Protein AF-A0A0C5XH93-F1 (afdb_monomer_lite)

pLDDT: mean 80.21, std 20.33, range [37.0, 98.12]

Secondary structure (DSSP, 8-state):
-------PPPGGG--EEEPPS-TT--SSS---TTHHHHHHHHH--SHHHHHHHHHHHHTEEEEEEE-SSS-EEEEEETTT--EEEEESS-TTS-EEEESSHHHHHHHHTTSSPPPHHHHHHSPPPPP-----PPP-

Organism: Nocardioides simplex (NCBI:txid2045)

Sequence (136 aa):
MDRSTSPAGDPEDADAWFVSDDATSSGSDGFAPDEFERISLEAAVGPEQEAAVREFWRGHRVVVMSVRGEYAYLAVREDDGAVVHGAEPEFEETTVVAGSLAGLRAQVAGEMPLHPLVARTIPQCPARTSSTPPSS

Foldseek 3Di:
DDDDDDDPDDPVPDQKDFADPPPVCPPDPHDDQCPVLVLQCVVADDDVSNVVSVVLVVQWTWGMWGPQPWTKTWTQGNVQQFIWIATPDDRSPIDGQGSHPVRQVCCLVVVDPHRVRNVSRDDDDPDPPPPPDDDD

Radius of gyration: 18.61 Å; chains: 1; bounding box: 66×26×52 Å

Structure (mmCIF, N/CA/C/O backbone):
data_AF-A0A0C5XH93-F1
#
_entry.id   AF-A0A0C5XH93-F1
#
loop_
_atom_site.group_PDB
_atom_site.id
_atom_site.type_symbol
_atom_site.label_atom_id
_atom_site.label_alt_id
_atom_site.label_comp_id
_atom_site.label_asym_id
_atom_site.label_entity_id
_atom_site.label_seq_id
_atom_site.pdbx_PDB_ins_code
_atom_site.Cartn_x
_atom_site.Cartn_y
_atom_site.Cartn_z
_atom_site.occupancy
_atom_site.B_iso_or_equiv
_atom_site.auth_seq_id
_atom_site.auth_comp_id
_atom_site.auth_asym_id
_atom_site.auth_atom_id
_atom_site.pdbx_PDB_model_num
ATOM 1 N N . MET A 1 1 ? 50.974 -0.261 -6.730 1.00 40.34 1 MET A N 1
ATOM 2 C CA . MET A 1 1 ? 50.175 0.943 -6.434 1.00 40.34 1 MET A CA 1
ATOM 3 C C . MET A 1 1 ? 48.716 0.544 -6.406 1.00 40.34 1 MET A C 1
ATOM 5 O O . MET A 1 1 ? 48.326 -0.333 -7.164 1.00 40.34 1 MET A O 1
ATOM 9 N N . ASP A 1 2 ? 48.020 1.102 -5.428 1.00 37.00 2 ASP A N 1
ATOM 10 C CA . ASP A 1 2 ? 46.814 0.611 -4.768 1.00 37.00 2 ASP A CA 1
ATOM 11 C C . ASP A 1 2 ? 45.535 0.663 -5.624 1.00 37.00 2 ASP A C 1
ATOM 13 O O . ASP A 1 2 ? 45.454 1.418 -6.594 1.00 37.00 2 ASP A O 1
ATOM 17 N N . ARG A 1 3 ? 44.572 -0.207 -5.293 1.00 44.84 3 ARG A N 1
ATOM 18 C CA . ARG A 1 3 ? 43.327 -0.439 -6.040 1.00 44.84 3 ARG A CA 1
ATOM 19 C C . ARG A 1 3 ? 42.329 0.715 -5.890 1.00 44.84 3 ARG A C 1
ATOM 21 O O . ARG A 1 3 ? 42.226 1.347 -4.851 1.00 44.84 3 ARG A O 1
ATOM 28 N N . SER A 1 4 ? 41.541 0.882 -6.951 1.00 55.16 4 SER A N 1
ATOM 29 C CA . SER A 1 4 ? 40.252 1.571 -7.034 1.00 55.16 4 SER A CA 1
ATOM 30 C C . SER A 1 4 ? 39.425 1.578 -5.749 1.00 55.16 4 SER A C 1
ATOM 32 O O . SER A 1 4 ? 39.251 0.531 -5.133 1.00 55.16 4 SER A O 1
ATOM 34 N N . THR A 1 5 ? 38.755 2.698 -5.482 1.00 41.28 5 THR A N 1
ATOM 35 C CA . THR A 1 5 ? 37.328 2.741 -5.115 1.00 41.28 5 THR A CA 1
ATOM 36 C C . THR A 1 5 ? 36.821 4.150 -5.425 1.00 41.28 5 THR A C 1
ATOM 38 O O . THR A 1 5 ? 37.195 5.115 -4.769 1.00 41.28 5 THR A O 1
ATOM 41 N N . SER A 1 6 ? 36.023 4.280 -6.487 1.00 40.62 6 SER A N 1
ATOM 42 C CA . SER A 1 6 ? 35.117 5.422 -6.639 1.00 40.62 6 SER A CA 1
ATOM 43 C C . SER A 1 6 ? 33.985 5.254 -5.621 1.00 40.62 6 SER A C 1
ATOM 45 O O . SER A 1 6 ? 33.552 4.114 -5.434 1.00 40.62 6 SER A O 1
ATOM 47 N N . PRO A 1 7 ? 33.501 6.327 -4.974 1.00 40.94 7 PRO A N 1
ATOM 48 C CA . PRO A 1 7 ? 32.395 6.214 -4.034 1.00 40.94 7 PRO A CA 1
ATOM 49 C C . PRO A 1 7 ? 31.137 5.782 -4.797 1.00 40.94 7 PRO A C 1
ATOM 51 O O . PRO A 1 7 ? 30.622 6.514 -5.642 1.00 40.94 7 PRO A O 1
ATOM 54 N N . ALA A 1 8 ? 30.680 4.555 -4.546 1.00 46.28 8 ALA A N 1
ATOM 55 C CA . ALA A 1 8 ? 29.268 4.236 -4.681 1.00 46.28 8 ALA A CA 1
ATOM 56 C C . ALA A 1 8 ? 28.573 4.961 -3.521 1.00 46.28 8 ALA A C 1
ATOM 58 O O . ALA A 1 8 ? 29.079 4.882 -2.405 1.00 46.28 8 ALA A O 1
ATOM 59 N N . GLY A 1 9 ? 27.521 5.727 -3.819 1.00 41.97 9 GLY A N 1
ATOM 60 C CA . GLY A 1 9 ? 26.867 6.637 -2.875 1.00 41.97 9 GLY A CA 1
ATOM 61 C C . GLY A 1 9 ? 26.575 6.014 -1.512 1.00 41.97 9 GLY A C 1
ATOM 62 O O . GLY A 1 9 ? 26.309 4.814 -1.407 1.00 41.97 9 GLY A O 1
ATOM 63 N N . ASP A 1 10 ? 26.670 6.853 -0.486 1.00 45.03 10 ASP A N 1
ATOM 64 C CA . ASP A 1 10 ? 26.417 6.507 0.903 1.00 45.03 10 ASP A CA 1
ATOM 65 C C . ASP A 1 10 ? 24.993 5.931 1.078 1.00 45.03 10 ASP A C 1
ATOM 67 O O . ASP A 1 10 ? 24.043 6.439 0.480 1.00 45.03 10 ASP A O 1
ATOM 71 N N . PRO A 1 11 ? 24.810 4.871 1.889 1.00 51.94 11 PRO A N 1
ATOM 72 C CA . PRO A 1 11 ? 23.500 4.260 2.139 1.00 51.94 11 PRO A CA 1
ATOM 73 C C . PRO A 1 11 ? 22.522 5.184 2.888 1.00 51.94 11 PRO A C 1
ATOM 75 O O . PRO A 1 11 ? 21.346 4.853 2.994 1.00 51.94 11 PRO A O 1
ATOM 78 N N . GLU A 1 12 ? 22.991 6.333 3.383 1.00 49.94 12 GLU A N 1
ATOM 79 C CA . GLU A 1 12 ? 22.196 7.316 4.131 1.00 49.94 12 GLU A CA 1
ATOM 80 C C . GLU A 1 12 ? 21.234 8.137 3.242 1.00 49.94 12 GLU A C 1
ATOM 82 O O . GLU A 1 12 ? 20.377 8.838 3.767 1.00 49.94 12 GLU A O 1
ATOM 87 N N . ASP A 1 13 ? 21.336 8.026 1.910 1.00 56.06 13 ASP A N 1
ATOM 88 C CA . ASP A 1 13 ? 20.482 8.716 0.920 1.00 56.06 13 ASP A CA 1
ATOM 89 C C . ASP A 1 13 ? 19.372 7.796 0.349 1.00 56.06 13 ASP A C 1
ATOM 91 O O . ASP A 1 13 ? 18.828 8.026 -0.733 1.00 56.06 13 ASP A O 1
ATOM 95 N N . ALA A 1 14 ? 19.062 6.682 1.022 1.00 63.28 14 ALA A N 1
ATOM 96 C CA . ALA A 1 14 ? 17.968 5.808 0.610 1.00 63.28 14 ALA A CA 1
ATOM 97 C C . ALA A 1 14 ? 16.609 6.433 0.973 1.00 63.28 14 ALA A C 1
ATOM 99 O O . ALA A 1 14 ? 16.360 6.731 2.131 1.00 63.28 14 ALA A O 1
ATOM 100 N N . ASP A 1 15 ? 15.702 6.572 -0.001 1.00 80.81 15 ASP A N 1
ATOM 101 C CA . ASP A 1 15 ? 14.315 7.026 0.230 1.00 80.81 15 ASP A CA 1
ATOM 102 C C . ASP A 1 15 ? 13.284 5.881 0.174 1.00 80.81 15 ASP A C 1
ATOM 104 O O . ASP A 1 15 ? 12.071 6.116 0.107 1.00 80.81 15 ASP A O 1
ATOM 108 N N . ALA A 1 16 ? 13.736 4.626 0.100 1.00 81.69 16 ALA A N 1
ATOM 109 C CA . ALA A 1 16 ? 12.857 3.463 0.134 1.00 81.69 16 ALA A CA 1
ATOM 110 C C . ALA A 1 16 ? 13.555 2.218 0.686 1.00 81.69 16 ALA A C 1
ATOM 112 O O . ALA A 1 16 ? 14.716 1.950 0.370 1.00 81.69 16 ALA A O 1
ATOM 113 N N . TRP A 1 17 ? 12.798 1.408 1.424 1.00 82.81 17 TRP A N 1
ATOM 114 C CA . TRP A 1 17 ? 13.284 0.220 2.121 1.00 82.81 17 TRP A CA 1
ATOM 115 C C . TRP A 1 17 ? 12.348 -0.967 1.903 1.00 82.81 17 TRP A C 1
ATOM 117 O O . TRP A 1 17 ? 11.125 -0.819 1.867 1.00 82.81 17 TRP A O 1
ATOM 127 N N . PHE A 1 18 ? 12.926 -2.163 1.785 1.00 82.06 18 PHE A N 1
ATOM 128 C CA . PHE A 1 18 ? 12.165 -3.407 1.880 1.00 82.06 18 PHE A CA 1
ATOM 129 C C . PHE A 1 18 ? 11.899 -3.722 3.350 1.00 82.06 18 PHE A C 1
ATOM 131 O O . PHE A 1 18 ? 12.827 -3.744 4.158 1.00 82.06 18 PHE A O 1
ATOM 138 N N . VAL A 1 19 ? 10.641 -3.997 3.682 1.00 77.94 19 VAL A N 1
ATOM 139 C CA . VAL A 1 19 ? 10.235 -4.343 5.047 1.00 77.94 19 VAL A CA 1
ATOM 140 C C . VAL A 1 19 ? 10.382 -5.852 5.228 1.00 77.94 19 VAL A C 1
ATOM 142 O O . VAL A 1 19 ? 9.841 -6.638 4.449 1.00 77.94 19 VAL A O 1
ATOM 145 N N . SER A 1 20 ? 11.155 -6.259 6.235 1.00 65.69 20 SER A N 1
ATOM 146 C CA . SER A 1 20 ? 11.285 -7.664 6.632 1.00 65.69 20 SER A CA 1
ATOM 147 C C . SER A 1 20 ? 10.328 -7.970 7.782 1.00 65.69 20 SER A C 1
ATOM 149 O O . SER A 1 20 ? 10.180 -7.163 8.690 1.00 65.69 20 SER A O 1
ATOM 151 N N . ASP A 1 21 ? 9.731 -9.164 7.770 1.00 61.72 21 ASP A N 1
ATOM 152 C CA . ASP A 1 21 ? 8.849 -9.676 8.840 1.00 61.72 21 ASP A CA 1
ATOM 153 C C . ASP A 1 21 ? 9.608 -9.954 10.156 1.00 61.72 21 ASP A C 1
ATOM 155 O O . ASP A 1 21 ? 9.028 -10.235 11.202 1.00 61.72 21 ASP A O 1
ATOM 159 N N . ASP A 1 22 ? 10.940 -9.881 10.110 1.00 55.22 22 ASP A N 1
ATOM 160 C CA . ASP A 1 22 ? 11.802 -10.156 11.244 1.00 55.22 22 ASP A CA 1
ATOM 161 C C . ASP A 1 22 ? 11.755 -9.006 12.263 1.00 55.22 22 ASP A C 1
ATOM 163 O O . ASP A 1 22 ? 12.530 -8.049 12.227 1.00 55.22 22 ASP A O 1
ATOM 167 N N . ALA A 1 23 ? 10.845 -9.141 13.227 1.00 47.31 23 ALA A N 1
ATOM 168 C CA . ALA A 1 23 ? 10.736 -8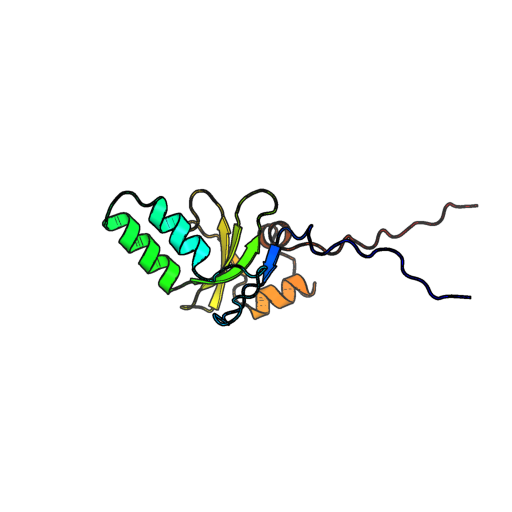.269 14.392 1.00 47.31 23 ALA A CA 1
ATOM 169 C C . ALA A 1 23 ? 11.989 -8.281 15.305 1.00 47.31 23 ALA A C 1
ATOM 171 O O . ALA A 1 23 ? 11.981 -7.628 16.349 1.00 47.31 23 ALA A O 1
ATOM 172 N N . THR A 1 24 ? 13.058 -9.026 14.968 1.00 43.03 24 THR A N 1
ATOM 173 C CA . THR A 1 24 ? 14.309 -9.075 15.753 1.00 43.03 24 THR A CA 1
ATOM 174 C C . THR A 1 24 ? 15.370 -8.086 15.272 1.00 43.03 24 THR A C 1
ATOM 176 O O . THR A 1 24 ? 16.391 -7.901 15.942 1.00 43.03 24 THR A O 1
ATOM 179 N N . SER A 1 25 ? 15.102 -7.360 14.184 1.00 42.59 25 SER A N 1
ATOM 180 C CA . SER A 1 25 ? 15.895 -6.208 13.763 1.00 42.59 25 SER A CA 1
ATOM 181 C C . SER A 1 25 ? 15.648 -4.989 14.670 1.00 42.59 25 SER A C 1
ATOM 183 O O . SER A 1 25 ? 15.129 -3.961 14.248 1.00 42.59 25 SER A O 1
ATOM 185 N N . SER A 1 26 ? 16.126 -5.047 15.915 1.00 38.91 26 SER A N 1
ATOM 186 C CA . SER A 1 26 ? 16.365 -3.853 16.751 1.00 38.91 26 SER A CA 1
ATOM 187 C C . SER A 1 26 ? 17.609 -3.062 16.298 1.00 38.91 26 SER A C 1
ATOM 189 O O . SER A 1 26 ? 18.219 -2.336 17.085 1.00 38.91 26 SER A O 1
ATOM 191 N N . GLY A 1 27 ? 18.041 -3.232 15.047 1.00 40.88 27 GLY A N 1
ATOM 192 C CA . GLY A 1 27 ? 19.226 -2.605 14.476 1.00 40.88 27 GLY A CA 1
ATOM 193 C C . GLY A 1 27 ? 18.861 -1.395 13.630 1.00 40.88 27 GLY A C 1
ATOM 194 O O . GLY A 1 27 ? 18.805 -1.532 12.423 1.00 40.88 27 GLY A O 1
ATOM 195 N N . SER A 1 28 ? 18.614 -0.257 14.284 1.00 45.72 28 SER A N 1
ATOM 196 C CA . SER A 1 28 ? 18.723 1.156 13.848 1.00 45.72 28 SER A CA 1
ATOM 197 C C . SER A 1 28 ? 18.303 1.638 12.435 1.00 45.72 28 SER A C 1
ATOM 199 O O . 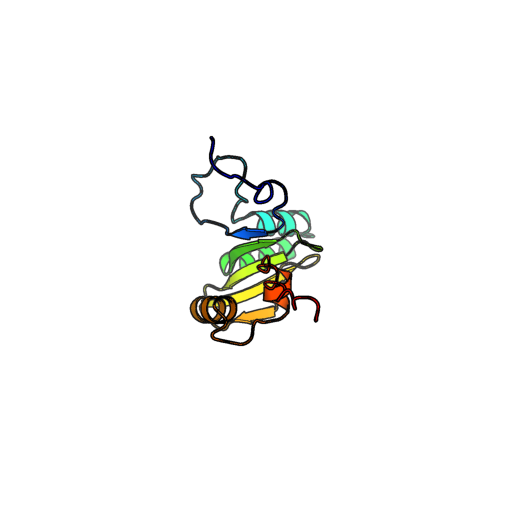SER A 1 28 ? 18.366 2.845 12.232 1.00 45.72 28 SER A O 1
ATOM 201 N N . ASP A 1 29 ? 17.891 0.796 11.485 1.00 52.81 29 ASP A N 1
ATOM 202 C CA . ASP A 1 29 ? 17.756 1.176 10.062 1.00 52.81 29 ASP A CA 1
ATOM 203 C C . ASP A 1 29 ? 16.614 0.442 9.316 1.00 52.81 29 ASP A C 1
ATOM 205 O O . ASP A 1 29 ? 16.501 0.501 8.095 1.00 52.81 29 ASP A O 1
ATOM 209 N N . GLY A 1 30 ? 15.754 -0.291 10.037 1.00 56.25 30 GLY A N 1
ATOM 210 C CA . GLY A 1 30 ? 14.612 -1.018 9.468 1.00 56.25 30 GLY A CA 1
ATOM 211 C C . GLY A 1 30 ? 13.288 -0.536 10.052 1.00 56.25 30 GLY A C 1
ATOM 212 O O . GLY A 1 30 ? 13.123 -0.518 11.270 1.00 56.25 30 GLY A O 1
ATOM 213 N N . PHE A 1 31 ? 12.344 -0.149 9.193 1.00 65.56 31 PHE A N 1
ATOM 214 C CA . PHE A 1 31 ? 11.010 0.282 9.616 1.00 65.56 31 PHE A CA 1
ATOM 215 C C . PHE A 1 31 ? 10.179 -0.883 10.153 1.00 65.56 31 PHE A C 1
ATOM 217 O O . PHE A 1 31 ? 10.231 -1.996 9.622 1.00 65.56 31 PHE A O 1
ATOM 224 N N . ALA A 1 32 ? 9.397 -0.608 11.200 1.00 77.56 32 ALA A N 1
ATOM 225 C CA . ALA A 1 32 ? 8.483 -1.583 11.776 1.00 77.56 32 ALA A CA 1
ATOM 226 C C . ALA A 1 32 ? 7.348 -1.906 10.784 1.00 77.56 32 ALA A C 1
ATOM 228 O O . ALA A 1 32 ? 6.836 -0.994 10.129 1.00 77.56 32 ALA A O 1
ATOM 229 N N . PRO A 1 33 ? 6.915 -3.175 10.682 1.00 74.12 33 PRO A N 1
ATOM 230 C CA . PRO A 1 33 ? 5.857 -3.572 9.751 1.00 74.12 33 PRO A CA 1
ATOM 231 C C . PRO A 1 33 ? 4.500 -2.913 10.051 1.00 74.12 33 PRO A C 1
ATOM 233 O O . PRO A 1 33 ? 3.683 -2.776 9.145 1.00 74.12 33 PRO A O 1
ATOM 236 N N . ASP A 1 34 ? 4.281 -2.474 11.293 1.00 86.62 34 ASP A N 1
ATOM 237 C CA . ASP A 1 34 ? 3.073 -1.794 11.778 1.00 86.62 34 ASP A CA 1
ATOM 238 C C . ASP A 1 34 ? 3.147 -0.252 11.736 1.00 86.62 34 ASP A C 1
ATOM 240 O O . ASP A 1 34 ? 2.243 0.412 12.239 1.00 86.62 34 ASP A O 1
ATOM 244 N N . GLU A 1 35 ? 4.19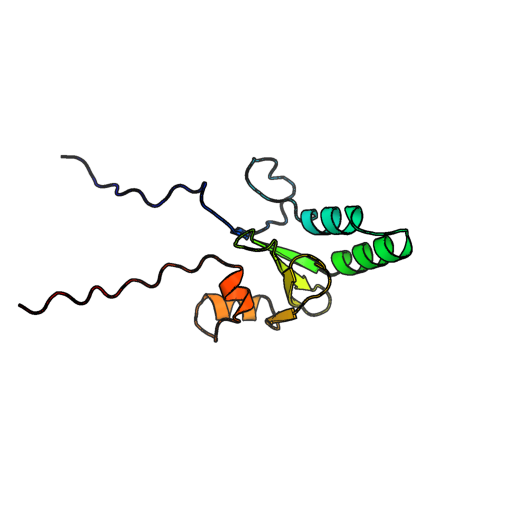7 0.352 11.159 1.00 89.50 35 GLU A N 1
ATOM 245 C CA . GLU A 1 35 ? 4.370 1.819 11.170 1.00 89.50 35 GLU A CA 1
ATOM 246 C C . GLU A 1 35 ? 3.166 2.560 10.570 1.00 89.50 35 GLU A C 1
ATOM 248 O O . GLU A 1 35 ? 2.615 3.458 11.201 1.00 89.50 35 GLU A O 1
ATOM 253 N N . PHE A 1 36 ? 2.708 2.151 9.385 1.00 91.56 36 PHE A N 1
ATOM 254 C CA . PHE A 1 36 ? 1.562 2.788 8.733 1.00 91.56 36 PHE A CA 1
ATOM 255 C C . PHE A 1 36 ? 0.257 2.585 9.501 1.00 91.56 36 PHE A C 1
ATOM 257 O O . PHE A 1 36 ? -0.530 3.520 9.604 1.00 91.56 36 PHE A O 1
ATOM 264 N N . GLU A 1 37 ? 0.053 1.408 10.100 1.00 94.12 37 GLU A N 1
ATOM 265 C CA . GLU A 1 37 ? -1.105 1.167 10.966 1.00 94.12 37 GLU A CA 1
ATOM 266 C C . GLU A 1 37 ? -1.093 2.126 12.162 1.00 94.12 37 GLU A C 1
ATOM 268 O O . GLU A 1 37 ? -2.120 2.725 12.483 1.00 94.12 37 GLU A O 1
ATOM 273 N N . ARG A 1 38 ? 0.068 2.332 12.798 1.00 92.94 38 ARG A N 1
ATOM 274 C CA . ARG A 1 38 ? 0.202 3.282 13.911 1.00 92.94 38 ARG A CA 1
ATOM 275 C C . ARG A 1 38 ? -0.103 4.717 13.493 1.00 92.94 38 ARG A C 1
ATOM 277 O O . ARG A 1 38 ? -0.822 5.397 14.223 1.00 92.94 38 ARG A O 1
ATOM 284 N N . ILE A 1 39 ? 0.403 5.159 12.341 1.00 93.38 39 ILE A N 1
ATOM 285 C CA . ILE A 1 39 ? 0.133 6.508 11.821 1.00 93.38 39 ILE A CA 1
ATOM 286 C C . ILE A 1 39 ? -1.368 6.673 11.532 1.00 93.38 39 ILE A C 1
ATOM 288 O O . ILE A 1 39 ? -1.977 7.642 11.987 1.00 93.38 39 ILE A O 1
ATOM 292 N N . SER A 1 40 ? -1.991 5.705 10.855 1.00 93.75 40 SER A N 1
ATOM 293 C CA . SER A 1 40 ? -3.432 5.727 10.577 1.00 93.75 40 SER A CA 1
ATOM 294 C C . SER A 1 40 ? -4.281 5.736 11.852 1.00 93.75 40 SER A C 1
ATOM 296 O O . SER A 1 40 ? -5.290 6.438 11.922 1.00 93.75 40 SER A O 1
ATOM 298 N N . LEU A 1 41 ? -3.881 4.988 12.886 1.00 94.94 41 LEU A N 1
ATOM 299 C CA . LEU A 1 41 ? -4.578 4.963 14.175 1.00 94.94 41 LEU A CA 1
ATOM 300 C C . LEU A 1 41 ? -4.458 6.284 14.940 1.00 94.94 41 LEU A C 1
ATOM 302 O O . LEU A 1 41 ? -5.415 6.673 15.606 1.00 94.94 41 LEU A O 1
ATOM 306 N N . GLU A 1 42 ? -3.320 6.975 14.853 1.00 94.94 42 GLU A N 1
ATOM 307 C CA . GLU A 1 42 ? -3.152 8.303 15.456 1.00 94.94 42 GLU A CA 1
ATOM 308 C C . GLU A 1 42 ? -4.056 9.349 14.780 1.00 94.94 42 GLU A C 1
ATOM 310 O O . GLU A 1 42 ? -4.601 10.227 15.452 1.00 94.94 42 GLU A O 1
ATOM 315 N N . ALA A 1 43 ? -4.256 9.225 13.465 1.00 93.50 43 ALA A N 1
ATOM 316 C CA . ALA A 1 43 ? -5.126 10.104 12.686 1.00 93.50 43 ALA A CA 1
ATOM 317 C C . ALA A 1 43 ? -6.628 9.774 12.816 1.00 93.50 43 ALA A C 1
ATOM 319 O O . ALA A 1 43 ? -7.473 10.613 12.490 1.00 93.50 43 ALA A O 1
ATOM 320 N N . ALA A 1 44 ? -6.980 8.572 13.283 1.00 93.94 44 ALA A N 1
ATOM 321 C CA . ALA A 1 44 ? -8.359 8.102 13.343 1.00 93.94 44 ALA A CA 1
ATOM 322 C C . ALA A 1 44 ? -9.223 8.918 14.323 1.00 93.94 44 ALA A C 1
ATOM 324 O O . ALA A 1 44 ? -8.892 9.113 15.494 1.00 93.94 44 ALA A O 1
ATOM 325 N N . VAL A 1 45 ? -10.404 9.343 13.868 1.00 95.00 45 VAL A N 1
ATOM 326 C CA . VAL A 1 45 ? -11.353 10.127 14.665 1.00 95.00 45 VAL A CA 1
ATOM 327 C C . VAL A 1 45 ? -12.432 9.213 15.243 1.00 95.00 45 VAL A C 1
ATOM 329 O O . VAL A 1 45 ? -13.561 9.130 14.759 1.00 95.00 45 VAL A O 1
ATOM 332 N N . GLY A 1 46 ? -12.081 8.541 16.339 1.00 96.12 46 GLY A N 1
ATOM 333 C CA . GLY A 1 46 ? -13.004 7.734 17.133 1.00 96.12 46 GLY A CA 1
ATOM 334 C C . GLY A 1 46 ? -13.039 6.243 16.767 1.00 96.12 46 GLY A C 1
ATOM 335 O O . GLY A 1 46 ? -12.378 5.788 15.833 1.00 96.12 46 GLY A O 1
ATOM 336 N N . PRO A 1 47 ? -13.829 5.453 17.516 1.00 95.19 47 PRO A N 1
ATOM 337 C CA . PRO A 1 47 ? -13.710 3.994 17.538 1.00 95.19 47 PRO A CA 1
ATOM 338 C C . PRO A 1 47 ? -14.118 3.311 16.228 1.00 95.19 47 PRO A C 1
ATOM 340 O O . PRO A 1 47 ? -13.636 2.219 15.939 1.00 95.19 47 PRO A O 1
ATOM 343 N N . GLU A 1 48 ? -15.000 3.927 15.439 1.00 96.31 48 GLU A N 1
ATOM 344 C CA . GLU A 1 48 ? -15.428 3.382 14.145 1.00 96.31 48 GLU A CA 1
ATOM 345 C C . GLU A 1 48 ? -14.295 3.444 13.115 1.00 96.31 48 GLU A C 1
ATOM 347 O O . GLU A 1 48 ? -14.024 2.451 12.441 1.00 96.31 48 GLU A O 1
ATOM 352 N N . GLN A 1 49 ? -13.583 4.574 13.042 1.00 95.19 49 GLN A N 1
ATOM 353 C CA . GLN A 1 49 ? -12.450 4.727 12.131 1.00 95.19 49 GLN A CA 1
ATOM 354 C C . GLN A 1 49 ? -11.258 3.881 12.586 1.00 95.19 49 GLN A C 1
ATOM 356 O O . GLN A 1 49 ? -10.652 3.203 11.763 1.00 95.19 49 GLN A O 1
ATOM 361 N N . GLU A 1 50 ? -10.978 3.816 13.892 1.00 96.56 50 GLU A N 1
ATOM 362 C CA . GLU A 1 50 ? -9.953 2.904 14.411 1.00 96.56 50 GLU A CA 1
ATOM 363 C C . GLU A 1 50 ? -10.241 1.436 14.057 1.00 96.56 50 GLU A C 1
ATOM 365 O O . GLU A 1 50 ? -9.324 0.675 13.752 1.00 96.56 50 GLU A O 1
ATOM 370 N N . ALA A 1 51 ? -11.507 1.007 14.129 1.00 97.12 51 ALA A N 1
ATOM 371 C CA . ALA A 1 51 ? -11.891 -0.353 13.766 1.00 97.12 51 ALA A CA 1
ATOM 372 C C . ALA A 1 51 ? -11.679 -0.619 12.269 1.00 97.12 51 ALA A C 1
ATOM 374 O O . ALA A 1 51 ? -11.150 -1.673 11.923 1.00 97.12 51 ALA A O 1
ATOM 375 N N . ALA A 1 52 ? -12.028 0.340 11.405 1.00 96.19 52 ALA A N 1
ATOM 376 C CA . ALA A 1 52 ? -11.801 0.244 9.964 1.00 96.19 52 ALA A CA 1
ATOM 377 C C . ALA A 1 52 ? -10.304 0.172 9.614 1.00 96.19 52 ALA A C 1
ATOM 379 O O . ALA A 1 52 ? -9.907 -0.677 8.819 1.00 96.19 52 ALA A O 1
ATOM 380 N N . VAL A 1 53 ? -9.471 0.995 10.261 1.00 96.75 53 VAL A N 1
ATOM 381 C CA . VAL A 1 53 ? -8.006 0.968 10.109 1.00 96.75 53 VAL A CA 1
ATOM 382 C C . VAL A 1 53 ? -7.455 -0.406 10.500 1.00 96.75 53 VAL A C 1
ATOM 384 O O . VAL A 1 53 ? -6.770 -1.045 9.705 1.00 96.75 53 VAL A O 1
ATOM 387 N N . ARG A 1 54 ? -7.814 -0.926 11.683 1.00 95.81 54 ARG A N 1
ATOM 388 C CA . ARG A 1 54 ? -7.361 -2.260 12.130 1.00 95.81 54 ARG A CA 1
ATOM 389 C C . ARG A 1 54 ? -7.821 -3.373 11.192 1.00 95.81 54 ARG A C 1
ATOM 391 O O . ARG A 1 54 ? -7.069 -4.309 10.936 1.00 95.81 54 ARG A O 1
ATOM 398 N N . GLU A 1 55 ? -9.059 -3.304 10.704 1.00 96.19 55 GLU A N 1
ATOM 399 C CA . GLU A 1 55 ? -9.586 -4.288 9.755 1.00 96.19 55 GLU A CA 1
ATOM 400 C C . GLU A 1 55 ? -8.799 -4.269 8.442 1.00 96.19 55 GLU A C 1
ATOM 402 O O . GLU A 1 55 ? -8.412 -5.331 7.953 1.00 96.19 55 GLU A O 1
ATOM 407 N N . PHE A 1 56 ? -8.504 -3.076 7.919 1.00 97.06 56 PHE A N 1
ATOM 408 C CA . PHE A 1 56 ? -7.688 -2.911 6.726 1.00 97.06 56 PHE A CA 1
ATOM 409 C C . PHE A 1 56 ? -6.292 -3.518 6.920 1.00 97.06 56 PHE A C 1
ATOM 411 O O . PHE A 1 56 ? -5.904 -4.411 6.162 1.00 97.06 56 PHE A O 1
ATOM 418 N N . TRP A 1 57 ? -5.552 -3.101 7.950 1.00 96.12 57 TRP A N 1
ATOM 419 C CA . TRP A 1 57 ? -4.163 -3.533 8.150 1.00 96.12 57 TRP A CA 1
ATOM 420 C C . TRP A 1 57 ? -4.033 -5.016 8.504 1.00 96.12 57 TRP A C 1
ATOM 422 O O . TRP A 1 57 ? -3.063 -5.656 8.104 1.00 96.12 57 TRP A O 1
ATOM 432 N N . ARG A 1 58 ? -5.060 -5.627 9.114 1.00 95.25 58 ARG A N 1
ATOM 433 C CA . ARG A 1 58 ? -5.109 -7.082 9.348 1.00 95.25 58 ARG A CA 1
ATOM 434 C C . ARG A 1 58 ? -4.977 -7.909 8.067 1.00 95.25 58 ARG A C 1
ATOM 436 O O . ARG A 1 58 ? -4.508 -9.040 8.135 1.00 95.25 58 ARG A O 1
ATOM 443 N N . GLY A 1 59 ? -5.427 -7.374 6.932 1.00 95.06 59 GLY A N 1
ATOM 444 C CA . GLY A 1 59 ? -5.356 -8.030 5.627 1.00 95.06 59 GLY A CA 1
ATOM 445 C C . GLY A 1 59 ? -4.194 -7.566 4.747 1.00 95.06 59 GLY A C 1
ATOM 446 O O . GLY A 1 59 ? -4.101 -8.028 3.611 1.00 95.06 59 GLY A O 1
ATOM 447 N N . HIS A 1 60 ? -3.328 -6.659 5.215 1.00 95.75 60 HIS A N 1
ATOM 448 C CA . HIS A 1 60 ? -2.280 -6.043 4.396 1.00 95.75 60 HIS A CA 1
ATOM 449 C C . HIS A 1 60 ? -0.916 -6.123 5.074 1.00 95.75 60 HIS A C 1
ATOM 451 O O . HIS A 1 60 ? -0.672 -5.520 6.112 1.00 95.75 60 HIS A O 1
ATOM 457 N N . ARG A 1 61 ? 0.022 -6.814 4.425 1.00 92.56 61 ARG A N 1
ATOM 458 C CA . ARG A 1 61 ? 1.417 -6.893 4.869 1.00 92.56 61 ARG A CA 1
ATOM 459 C C . ARG A 1 61 ? 2.291 -5.986 4.018 1.00 92.56 61 ARG A C 1
ATOM 461 O O . ARG A 1 61 ? 2.484 -6.263 2.832 1.00 92.56 61 ARG A O 1
ATOM 468 N N . VAL A 1 62 ? 2.845 -4.937 4.617 1.00 92.44 62 VAL A N 1
ATOM 469 C CA . VAL A 1 62 ? 3.786 -4.028 3.948 1.00 92.44 62 VAL A CA 1
ATOM 470 C C . VAL A 1 62 ? 5.075 -4.772 3.585 1.00 92.44 62 VAL A C 1
ATOM 472 O O . VAL A 1 62 ? 5.633 -5.505 4.394 1.00 92.44 62 VAL A O 1
ATOM 475 N N . VAL A 1 63 ? 5.540 -4.592 2.348 1.00 90.12 63 VAL A N 1
ATOM 476 C CA . VAL A 1 63 ? 6.785 -5.187 1.822 1.00 90.12 63 VAL A CA 1
ATOM 477 C C . VAL A 1 63 ? 7.779 -4.140 1.329 1.00 90.12 63 VAL A C 1
ATOM 479 O O . VAL A 1 63 ? 8.977 -4.412 1.269 1.00 90.12 63 VAL A O 1
ATOM 482 N N . VAL A 1 64 ? 7.304 -2.943 0.982 1.00 90.25 64 VAL A N 1
ATOM 483 C CA . VAL A 1 64 ? 8.138 -1.791 0.631 1.00 90.25 64 VAL A CA 1
ATOM 484 C C . VAL A 1 64 ? 7.560 -0.561 1.296 1.00 90.25 64 VAL A C 1
ATOM 486 O O . VAL A 1 64 ? 6.348 -0.363 1.263 1.00 90.25 64 VAL A O 1
ATOM 489 N N . MET A 1 65 ? 8.438 0.286 1.806 1.00 89.25 65 MET A N 1
ATOM 490 C CA . MET A 1 65 ? 8.121 1.632 2.243 1.00 89.25 65 MET A CA 1
ATOM 491 C C . MET A 1 65 ? 8.954 2.638 1.454 1.00 89.25 65 MET A C 1
ATOM 493 O O . MET A 1 65 ? 10.117 2.366 1.161 1.00 89.25 65 MET A O 1
ATOM 497 N N . SER A 1 66 ? 8.387 3.797 1.134 1.00 89.69 66 SER A N 1
ATOM 498 C CA . SER A 1 66 ? 9.105 4.916 0.541 1.00 89.69 66 SER A CA 1
ATOM 499 C C . SER A 1 66 ? 8.696 6.245 1.158 1.00 89.69 66 SER A C 1
ATOM 501 O O . SER A 1 66 ? 7.520 6.492 1.402 1.00 89.69 66 SER A O 1
ATOM 503 N N . VAL A 1 67 ? 9.691 7.105 1.348 1.00 88.31 67 VAL A N 1
ATOM 504 C CA . VAL A 1 67 ? 9.537 8.522 1.704 1.00 88.31 67 VAL A CA 1
ATOM 505 C C . VAL A 1 67 ? 9.897 9.428 0.524 1.00 88.31 67 VAL A C 1
ATOM 507 O O . VAL A 1 67 ? 10.090 10.634 0.672 1.00 88.31 67 VAL A O 1
ATOM 510 N N . ARG A 1 68 ? 10.009 8.845 -0.678 1.00 81.06 68 ARG A N 1
ATOM 511 C CA . ARG A 1 68 ? 10.417 9.551 -1.889 1.00 81.06 68 ARG A CA 1
ATOM 512 C C . ARG A 1 68 ? 9.270 10.414 -2.405 1.00 81.06 68 ARG A C 1
ATOM 514 O O . ARG A 1 68 ? 8.489 10.004 -3.266 1.00 81.06 68 ARG A O 1
ATOM 521 N N . GLY A 1 69 ? 9.217 11.644 -1.912 1.00 83.38 69 GLY A N 1
ATOM 522 C CA . GLY A 1 69 ? 8.130 12.577 -2.176 1.00 83.38 69 GLY A CA 1
ATOM 523 C C . GLY A 1 69 ? 7.083 12.500 -1.073 1.00 83.38 69 GLY A C 1
ATOM 524 O O . GLY A 1 69 ? 7.198 13.224 -0.093 1.00 83.38 69 GLY A O 1
ATOM 525 N N . GLU A 1 70 ? 6.079 11.649 -1.257 1.00 86.56 70 GLU A N 1
ATOM 526 C CA . GLU A 1 70 ? 5.022 11.377 -0.273 1.00 86.56 70 GLU A CA 1
ATOM 527 C C . GLU A 1 70 ? 5.291 10.035 0.428 1.00 86.56 70 GLU A C 1
ATOM 529 O O . GLU A 1 70 ? 5.911 9.143 -0.164 1.00 86.56 70 GLU A O 1
ATOM 534 N N . TYR A 1 71 ? 4.841 9.890 1.675 1.00 91.19 71 TYR A N 1
ATOM 535 C CA . TYR A 1 71 ? 4.884 8.624 2.401 1.00 91.19 71 TYR A CA 1
ATOM 536 C C . TYR A 1 71 ? 4.018 7.605 1.662 1.00 91.19 71 TYR A C 1
ATOM 538 O O . TYR A 1 71 ? 2.808 7.782 1.525 1.00 91.19 71 TYR A O 1
ATOM 546 N N . ALA A 1 72 ? 4.641 6.539 1.170 1.00 94.12 72 ALA A N 1
ATOM 547 C CA . ALA A 1 72 ? 3.985 5.531 0.353 1.00 94.12 72 ALA A CA 1
ATOM 548 C C . ALA A 1 72 ? 4.492 4.127 0.674 1.00 94.12 72 ALA A C 1
ATOM 550 O O . ALA A 1 72 ? 5.611 3.936 1.155 1.00 94.12 72 ALA A O 1
ATOM 551 N N . TYR A 1 73 ? 3.685 3.120 0.357 1.00 94.44 73 TYR A N 1
ATOM 552 C CA . TYR A 1 73 ? 4.042 1.724 0.572 1.00 94.44 73 TYR A CA 1
ATOM 553 C C . TYR A 1 73 ? 3.573 0.819 -0.560 1.00 94.44 73 TYR A C 1
ATOM 555 O O . TYR A 1 73 ? 2.656 1.142 -1.316 1.00 94.44 73 TYR A O 1
ATOM 563 N N . LEU A 1 74 ? 4.198 -0.356 -0.643 1.00 95.50 74 LEU A N 1
ATOM 564 C CA . LEU A 1 74 ? 3.626 -1.518 -1.312 1.00 95.50 74 LEU A CA 1
ATOM 565 C C . LEU A 1 74 ? 3.289 -2.565 -0.257 1.00 95.50 74 LEU A C 1
ATOM 567 O O . LEU A 1 74 ? 4.150 -2.913 0.553 1.00 95.50 74 LEU A O 1
ATOM 571 N N . ALA A 1 75 ? 2.068 -3.091 -0.286 1.00 95.81 75 ALA A N 1
ATOM 572 C CA . ALA A 1 75 ? 1.638 -4.176 0.589 1.00 95.81 75 ALA A CA 1
ATOM 573 C C . ALA A 1 75 ? 1.086 -5.348 -0.214 1.00 95.81 75 ALA A C 1
ATOM 575 O O . ALA A 1 75 ? 0.491 -5.171 -1.277 1.00 95.81 75 ALA A O 1
ATOM 576 N N . VAL A 1 76 ? 1.276 -6.554 0.309 1.00 95.94 76 VAL A N 1
ATOM 577 C CA . VAL A 1 76 ? 0.605 -7.759 -0.169 1.00 95.94 76 VAL A CA 1
ATOM 578 C C . VAL A 1 76 ? -0.699 -7.902 0.604 1.00 95.94 76 VAL A C 1
ATOM 580 O O . VAL A 1 76 ? -0.673 -8.011 1.831 1.00 95.94 76 VAL A O 1
ATOM 583 N N . ARG A 1 77 ? -1.821 -7.931 -0.113 1.00 96.12 77 ARG A N 1
ATOM 584 C CA . ARG A 1 77 ? -3.127 -8.260 0.451 1.00 96.12 77 ARG A CA 1
ATOM 585 C C . ARG A 1 77 ? -3.226 -9.765 0.674 1.00 96.12 77 ARG A C 1
ATOM 587 O O . ARG A 1 77 ? -2.960 -10.544 -0.240 1.00 96.12 77 ARG A O 1
ATOM 594 N N . GLU A 1 78 ? -3.583 -10.183 1.879 1.00 93.94 78 GLU A N 1
ATOM 595 C CA . GLU A 1 78 ? -3.549 -11.595 2.271 1.00 93.94 78 GLU A CA 1
ATOM 596 C C . GLU A 1 78 ? -4.667 -12.429 1.632 1.00 93.94 78 GLU A C 1
ATOM 598 O O . GLU A 1 78 ? -4.451 -13.607 1.354 1.00 93.94 78 GLU A O 1
ATOM 603 N N . ASP A 1 79 ? -5.822 -11.827 1.335 1.00 93.94 79 ASP A N 1
ATOM 604 C CA . ASP A 1 79 ? -6.979 -12.536 0.771 1.00 93.94 79 ASP A CA 1
ATOM 605 C C . ASP A 1 79 ? -6.728 -13.124 -0.625 1.00 93.94 79 ASP A C 1
ATOM 607 O O . ASP A 1 79 ? -7.181 -14.228 -0.932 1.00 93.94 79 ASP A O 1
ATOM 611 N N . ASP A 1 80 ? -6.022 -12.390 -1.489 1.00 95.75 80 ASP A N 1
ATOM 612 C CA . ASP A 1 80 ? -5.810 -12.768 -2.892 1.00 95.75 80 ASP A CA 1
ATOM 613 C C . ASP A 1 80 ? -4.353 -12.670 -3.364 1.00 95.75 80 ASP A C 1
ATOM 615 O O . ASP A 1 80 ? -4.041 -13.008 -4.508 1.00 95.75 80 ASP A O 1
ATOM 619 N N . GLY A 1 81 ? -3.441 -12.241 -2.488 1.00 95.81 81 GLY A N 1
ATOM 620 C CA . GLY A 1 81 ? -2.022 -12.084 -2.789 1.00 95.81 81 GLY A CA 1
ATOM 621 C C . GLY A 1 81 ? -1.698 -10.886 -3.683 1.00 95.81 81 GLY A C 1
ATOM 622 O O . GLY A 1 81 ? -0.536 -10.747 -4.084 1.00 95.81 81 GLY A O 1
ATOM 623 N N . ALA A 1 82 ? -2.680 -10.040 -4.016 1.00 97.81 82 ALA A N 1
ATOM 624 C CA . ALA A 1 82 ? -2.459 -8.858 -4.837 1.00 97.81 82 ALA A CA 1
ATOM 625 C C . ALA A 1 82 ? -1.505 -7.882 -4.140 1.00 97.81 82 ALA A C 1
ATOM 627 O O . ALA A 1 82 ? -1.507 -7.744 -2.918 1.00 97.81 82 ALA A O 1
ATOM 628 N N . VAL A 1 83 ? -0.694 -7.182 -4.929 1.00 97.75 83 VAL A N 1
ATOM 629 C CA . VAL A 1 83 ? 0.137 -6.089 -4.430 1.00 97.75 83 VAL A CA 1
ATOM 630 C C . VAL A 1 83 ? -0.602 -4.785 -4.653 1.00 97.75 83 VAL A C 1
ATOM 632 O O . VAL A 1 83 ? -0.973 -4.456 -5.786 1.00 97.75 83 VAL A O 1
ATOM 635 N N . VAL A 1 84 ? -0.767 -4.035 -3.575 1.00 98.12 84 VAL A N 1
ATOM 636 C CA . VAL A 1 84 ? -1.381 -2.716 -3.573 1.00 98.12 84 VAL A CA 1
ATOM 637 C C . VAL A 1 84 ? -0.360 -1.636 -3.249 1.00 98.12 84 VAL A C 1
ATOM 639 O O . VAL A 1 84 ? 0.629 -1.892 -2.567 1.00 98.12 84 VAL A O 1
ATOM 642 N N . HIS A 1 85 ? -0.613 -0.438 -3.759 1.00 97.50 85 HIS A N 1
ATOM 643 C CA . HIS A 1 85 ? 0.075 0.791 -3.402 1.00 97.50 85 HIS A CA 1
ATOM 644 C C . HIS A 1 85 ? -0.869 1.671 -2.588 1.00 97.50 85 HIS A C 1
ATOM 646 O O . HIS A 1 85 ? -1.976 1.942 -3.059 1.00 97.50 85 HIS A O 1
ATOM 652 N N . GLY A 1 86 ? -0.419 2.143 -1.429 1.00 96.94 86 GLY A N 1
ATOM 653 C 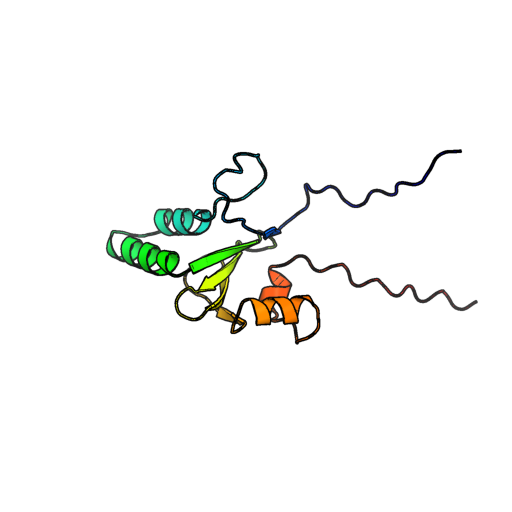CA . GLY A 1 86 ? -1.082 3.193 -0.654 1.00 96.94 86 GLY A CA 1
ATOM 654 C C . GLY A 1 86 ? -0.115 4.336 -0.367 1.00 96.94 86 GLY A C 1
ATOM 655 O O . GLY A 1 86 ? 1.104 4.150 -0.426 1.00 96.94 86 GLY A O 1
ATOM 656 N N . ALA A 1 87 ? -0.657 5.520 -0.112 1.00 95.81 87 ALA A N 1
ATOM 657 C CA . ALA A 1 87 ? 0.108 6.722 0.192 1.00 95.81 87 ALA A CA 1
ATOM 658 C C . ALA A 1 87 ? -0.695 7.661 1.096 1.00 95.81 87 ALA A C 1
ATOM 660 O O . ALA A 1 87 ? -1.902 7.490 1.252 1.00 95.81 87 ALA A O 1
ATOM 661 N N . GLU A 1 88 ? -0.022 8.638 1.694 1.00 92.62 88 GLU A N 1
ATOM 662 C CA . GLU A 1 88 ? -0.687 9.712 2.430 1.00 92.62 88 GLU A CA 1
ATOM 663 C C . GLU A 1 88 ? -1.637 10.527 1.518 1.00 92.62 88 GLU A C 1
ATOM 665 O O . GLU A 1 88 ? -1.424 10.605 0.304 1.00 92.62 88 GLU A O 1
ATOM 670 N N . PRO A 1 89 ? -2.674 11.182 2.074 1.00 91.06 89 PRO A N 1
ATOM 671 C CA . PRO A 1 89 ? -3.070 11.196 3.488 1.00 91.06 89 PRO A CA 1
ATOM 672 C C . PRO A 1 89 ? -3.870 9.964 3.941 1.00 91.06 89 PRO A C 1
ATOM 674 O O . PRO A 1 89 ? -3.848 9.643 5.123 1.00 91.06 89 PRO A O 1
ATOM 677 N N . GLU A 1 90 ? -4.539 9.265 3.024 1.00 93.38 90 GLU A N 1
ATOM 678 C CA . GLU A 1 90 ? -5.408 8.123 3.332 1.00 93.38 90 GLU A CA 1
ATOM 679 C C . GLU A 1 90 ? -4.720 6.825 2.894 1.00 93.38 90 GLU A C 1
ATOM 681 O O . GLU A 1 90 ? -4.904 6.350 1.770 1.00 93.38 90 GLU A O 1
ATOM 686 N N . PHE A 1 91 ? -3.914 6.237 3.779 1.00 95.38 91 PHE A N 1
ATOM 687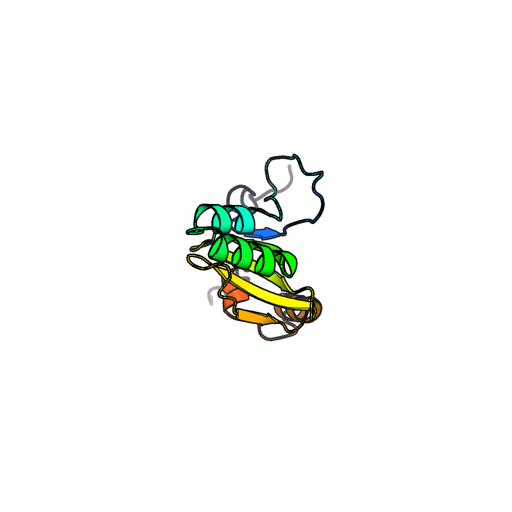 C CA . PHE A 1 91 ? -3.126 5.042 3.460 1.00 95.38 91 PHE A CA 1
ATOM 688 C C . PHE A 1 91 ? -3.983 3.848 3.027 1.00 95.38 91 PHE A C 1
ATOM 690 O O . PHE A 1 91 ? -3.521 3.006 2.252 1.00 95.38 91 PHE A O 1
ATOM 697 N N . GLU A 1 92 ? -5.217 3.771 3.516 1.00 96.81 92 GLU A N 1
ATOM 698 C CA . GLU A 1 92 ? -6.190 2.725 3.219 1.00 96.81 92 GLU A CA 1
ATOM 699 C C . GLU A 1 92 ? -6.809 2.869 1.808 1.00 96.81 92 GLU A C 1
ATOM 701 O O . GLU A 1 92 ? -7.359 1.899 1.270 1.00 96.81 92 GLU A O 1
ATOM 706 N N . GLU A 1 93 ? -6.687 4.039 1.160 1.00 96.00 93 GLU A N 1
ATOM 707 C CA . GLU A 1 93 ? -7.120 4.255 -0.227 1.00 96.00 93 GLU A CA 1
ATOM 708 C C . GLU A 1 93 ? -6.075 3.703 -1.207 1.00 96.00 93 GLU A C 1
ATOM 710 O O . GLU A 1 93 ? -5.175 4.389 -1.695 1.00 96.00 93 GLU A O 1
ATOM 715 N N . THR A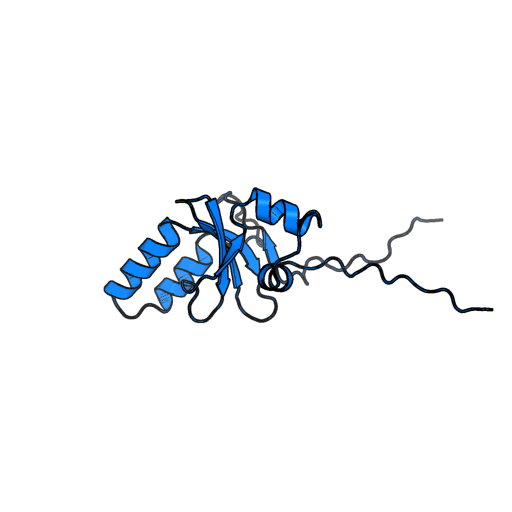 1 94 ? -6.188 2.407 -1.497 1.00 97.50 94 THR A N 1
ATOM 716 C CA . THR A 1 94 ? -5.157 1.693 -2.253 1.00 97.50 94 THR A CA 1
ATOM 717 C C . THR A 1 94 ? -5.471 1.457 -3.727 1.00 97.50 94 THR A C 1
ATOM 719 O O . THR A 1 94 ? -6.612 1.266 -4.149 1.00 97.50 94 THR A O 1
ATOM 722 N N . THR A 1 95 ? -4.409 1.385 -4.534 1.00 98.06 95 THR A N 1
ATOM 723 C CA . THR A 1 95 ? -4.458 0.966 -5.943 1.00 98.06 95 THR A CA 1
ATOM 724 C C . THR A 1 95 ? -3.751 -0.372 -6.129 1.00 98.06 95 THR A C 1
ATOM 726 O O . THR A 1 95 ? -2.593 -0.522 -5.745 1.00 98.06 95 THR A O 1
ATOM 729 N N . VAL A 1 96 ? -4.398 -1.344 -6.779 1.00 98.12 96 VAL A N 1
ATOM 730 C CA . VAL A 1 96 ? -3.743 -2.608 -7.160 1.00 98.12 96 VAL A CA 1
ATOM 731 C C . VAL A 1 96 ? -2.703 -2.338 -8.247 1.00 98.12 96 VAL A C 1
ATOM 733 O O . VAL A 1 96 ? -3.040 -1.881 -9.336 1.00 98.12 96 VAL A O 1
ATOM 736 N N . VAL A 1 97 ? -1.442 -2.666 -7.968 1.00 98.12 97 VAL A N 1
ATOM 737 C CA . VAL A 1 97 ? -0.314 -2.468 -8.895 1.00 98.12 97 VAL A CA 1
ATOM 738 C C . VAL A 1 97 ? 0.222 -3.775 -9.480 1.00 98.12 97 VAL A C 1
ATOM 740 O O . VAL A 1 97 ? 0.893 -3.770 -10.514 1.00 98.12 97 VAL A O 1
ATOM 743 N N . ALA A 1 98 ? -0.082 -4.910 -8.847 1.00 97.62 98 ALA A N 1
ATOM 744 C CA . ALA A 1 98 ? 0.168 -6.238 -9.395 1.00 97.62 98 ALA A CA 1
ATOM 745 C C . ALA A 1 98 ? -0.852 -7.245 -8.850 1.00 97.62 98 ALA A C 1
ATOM 747 O O . ALA A 1 98 ? -1.225 -7.186 -7.686 1.00 97.62 98 ALA A O 1
ATOM 748 N N . GLY A 1 99 ? -1.254 -8.225 -9.662 1.00 97.38 99 GLY A N 1
ATOM 749 C CA . GLY A 1 99 ? -2.154 -9.296 -9.206 1.00 97.38 99 GLY A CA 1
ATOM 750 C C . GLY A 1 99 ? -1.491 -10.335 -8.292 1.00 97.38 99 GLY A C 1
ATOM 751 O O . GLY A 1 99 ? -2.167 -11.214 -7.783 1.00 97.38 99 GLY A O 1
ATOM 752 N N . SER A 1 100 ? -0.168 -10.283 -8.125 1.00 96.12 100 SER A N 1
ATOM 753 C CA . SER A 1 100 ? 0.579 -11.130 -7.193 1.00 96.12 100 SER A CA 1
ATOM 754 C C . SER A 1 100 ? 1.972 -10.561 -6.933 1.00 96.12 100 SER A C 1
ATOM 756 O O . SER A 1 100 ? 2.496 -9.793 -7.748 1.00 96.12 100 SER A O 1
ATOM 758 N N . LEU A 1 101 ? 2.624 -11.013 -5.859 1.00 92.88 101 LEU A N 1
ATOM 759 C CA . LEU A 1 101 ? 4.036 -10.709 -5.603 1.00 92.88 101 LEU A CA 1
ATOM 760 C C . LEU A 1 101 ? 4.954 -11.178 -6.749 1.00 92.88 101 LEU A C 1
ATOM 762 O O . LEU A 1 101 ? 5.899 -10.482 -7.118 1.00 92.88 101 LEU A O 1
ATOM 766 N N . ALA A 1 102 ? 4.656 -12.327 -7.366 1.00 94.12 102 ALA A N 1
ATOM 767 C CA . ALA A 1 102 ? 5.386 -12.807 -8.542 1.00 94.12 102 ALA A CA 1
ATOM 768 C C . ALA A 1 102 ? 5.222 -11.860 -9.744 1.00 94.12 102 ALA A C 1
ATOM 770 O O . ALA A 1 102 ? 6.189 -11.597 -10.458 1.00 94.12 102 ALA A O 1
ATOM 771 N N . GLY A 1 103 ? 4.020 -11.305 -9.929 1.00 95.31 103 GLY A N 1
ATOM 772 C CA . GLY A 1 103 ? 3.756 -10.274 -10.930 1.00 95.31 103 GLY A CA 1
ATOM 773 C C . GLY A 1 103 ? 4.545 -8.991 -10.667 1.00 95.31 103 GLY A C 1
ATOM 774 O O . GLY A 1 103 ? 5.143 -8.452 -11.593 1.00 95.31 103 GLY A O 1
ATOM 775 N N . LEU A 1 104 ? 4.617 -8.534 -9.412 1.00 94.31 104 LEU A N 1
ATOM 776 C CA . LEU A 1 104 ? 5.460 -7.393 -9.035 1.00 94.31 104 LEU A CA 1
ATOM 777 C C . LEU A 1 104 ? 6.936 -7.667 -9.357 1.00 94.31 104 LEU A C 1
ATOM 779 O O . LEU A 1 104 ? 7.593 -6.842 -9.988 1.00 94.31 104 LEU A O 1
ATOM 783 N N . ARG A 1 105 ? 7.452 -8.845 -8.987 1.00 92.75 105 ARG A N 1
ATOM 784 C CA . ARG A 1 105 ? 8.827 -9.255 -9.310 1.00 92.75 105 ARG A CA 1
ATOM 785 C C . ARG A 1 105 ? 9.094 -9.201 -10.816 1.00 92.75 105 ARG A C 1
ATOM 787 O O . ARG A 1 105 ? 10.132 -8.685 -11.215 1.00 92.75 105 ARG A O 1
ATOM 794 N N . ALA A 1 106 ? 8.177 -9.715 -11.637 1.00 93.62 106 ALA A N 1
ATOM 795 C CA . ALA A 1 106 ? 8.316 -9.704 -13.093 1.00 93.62 106 ALA A CA 1
ATOM 796 C C . ALA A 1 106 ? 8.363 -8.275 -13.665 1.00 93.62 106 ALA A C 1
ATOM 798 O O . ALA A 1 106 ? 9.156 -7.993 -14.563 1.00 93.62 106 ALA A O 1
ATOM 799 N N . GLN A 1 107 ? 7.576 -7.346 -13.107 1.00 93.38 107 GLN A N 1
ATOM 800 C CA . GLN A 1 107 ? 7.654 -5.924 -13.461 1.00 93.38 107 GLN A CA 1
ATOM 801 C C . GLN A 1 107 ? 9.030 -5.327 -13.130 1.00 93.38 107 GLN A C 1
ATOM 803 O O . GLN A 1 107 ? 9.645 -4.688 -13.979 1.00 93.38 107 GLN A O 1
ATOM 808 N N . VAL A 1 108 ? 9.541 -5.568 -11.917 1.00 89.50 108 VAL A N 1
ATOM 809 C CA . VAL A 1 108 ? 10.851 -5.053 -11.471 1.00 89.50 108 VAL A CA 1
ATOM 810 C C . VAL A 1 108 ? 12.009 -5.667 -12.269 1.00 89.50 108 VAL A C 1
ATOM 812 O O . VAL A 1 108 ? 12.994 -4.991 -12.548 1.00 89.50 108 VAL A O 1
ATOM 815 N N . ALA A 1 109 ? 11.879 -6.926 -12.692 1.00 90.56 109 ALA A N 1
ATOM 816 C CA . ALA A 1 109 ? 12.847 -7.603 -13.555 1.00 90.56 109 ALA A CA 1
ATOM 817 C C . ALA A 1 109 ? 12.800 -7.139 -15.028 1.00 90.56 109 ALA A C 1
ATOM 819 O O . ALA A 1 109 ? 13.640 -7.560 -15.823 1.00 90.56 109 ALA A O 1
ATOM 820 N N . GLY A 1 110 ? 11.833 -6.293 -15.408 1.00 91.06 110 GLY A N 1
ATOM 821 C CA . GLY A 1 110 ? 11.634 -5.844 -16.790 1.00 91.06 110 GLY A CA 1
ATOM 822 C C . GLY A 1 110 ? 10.998 -6.894 -17.708 1.00 91.06 110 GLY A C 1
ATOM 823 O O . GLY A 1 110 ? 10.983 -6.719 -18.924 1.00 91.06 110 GLY A O 1
ATOM 824 N N . GLU A 1 111 ? 10.461 -7.979 -17.145 1.00 94.00 111 GLU A N 1
ATOM 825 C CA . GLU A 1 111 ? 9.736 -9.030 -17.873 1.00 94.00 111 GLU A CA 1
ATOM 826 C C . GLU A 1 111 ? 8.305 -8.580 -18.226 1.00 94.00 111 GLU A C 1
ATOM 828 O O . GLU A 1 111 ? 7.674 -9.122 -19.134 1.00 94.00 111 GLU A O 1
ATOM 833 N N . MET A 1 112 ? 7.797 -7.569 -17.514 1.00 91.00 112 MET A N 1
ATOM 834 C CA . MET A 1 112 ? 6.492 -6.941 -17.714 1.00 91.00 112 MET A CA 1
ATOM 835 C C . MET A 1 112 ? 6.603 -5.411 -17.613 1.00 91.00 112 MET A C 1
ATOM 837 O O . MET A 1 112 ? 7.535 -4.913 -16.979 1.00 91.00 112 MET A O 1
ATOM 841 N N . PRO A 1 113 ? 5.653 -4.645 -18.187 1.00 94.12 113 PRO A N 1
ATOM 842 C CA . PRO A 1 113 ? 5.608 -3.199 -17.996 1.00 94.12 113 PRO A CA 1
ATOM 843 C C . PRO A 1 113 ? 5.526 -2.835 -16.511 1.00 94.12 113 PRO A C 1
ATOM 845 O O . PRO A 1 113 ? 4.647 -3.323 -15.802 1.00 94.12 113 PRO A O 1
ATOM 848 N N . LEU A 1 114 ? 6.427 -1.963 -16.057 1.00 92.69 114 LEU A N 1
ATOM 849 C CA . LEU A 1 114 ? 6.438 -1.473 -14.684 1.00 92.69 114 LEU A CA 1
ATOM 850 C C . LEU A 1 114 ? 5.270 -0.511 -14.454 1.00 92.69 114 LEU A C 1
ATOM 852 O O . LEU A 1 114 ? 5.135 0.494 -15.155 1.00 92.69 114 LEU A O 1
ATOM 856 N N . HIS A 1 115 ? 4.436 -0.804 -13.459 1.00 95.88 115 HIS A N 1
ATOM 857 C CA . HIS A 1 115 ? 3.338 0.067 -13.067 1.00 95.88 115 HIS A CA 1
ATOM 858 C C . HIS A 1 115 ? 3.885 1.432 -12.601 1.00 95.88 115 HIS A C 1
ATOM 860 O O . HIS A 1 115 ? 4.841 1.468 -11.820 1.00 95.88 115 HIS A O 1
ATOM 866 N N . PRO A 1 116 ? 3.292 2.570 -13.016 1.00 94.00 116 PRO A N 1
ATOM 867 C CA . PRO A 1 116 ? 3.837 3.899 -12.725 1.00 94.00 116 PRO A CA 1
ATOM 868 C C . PRO A 1 116 ? 3.954 4.193 -11.226 1.00 94.00 116 PRO A C 1
ATOM 870 O O . PRO A 1 116 ? 4.920 4.822 -10.807 1.00 94.00 116 PRO A O 1
ATOM 873 N N . LEU A 1 117 ? 3.016 3.704 -10.408 1.00 94.12 117 LEU A N 1
ATOM 874 C CA . LEU A 1 117 ? 3.114 3.841 -8.950 1.00 94.12 117 LEU A CA 1
ATOM 875 C C . LEU A 1 117 ? 4.291 3.043 -8.381 1.00 94.12 117 LEU A C 1
ATOM 877 O O . LEU A 1 117 ? 5.059 3.595 -7.610 1.00 94.12 117 LEU A O 1
ATOM 881 N N . VAL A 1 118 ? 4.535 1.816 -8.855 1.00 91.94 118 VAL A N 1
ATOM 882 C CA . VAL A 1 118 ? 5.722 1.047 -8.439 1.00 91.94 118 VAL A CA 1
ATOM 883 C C . VAL A 1 118 ? 6.987 1.808 -8.819 1.00 91.94 118 VAL A C 1
ATOM 885 O O . VAL A 1 118 ? 7.876 1.964 -7.989 1.00 91.94 118 VAL A O 1
ATOM 888 N N . ALA A 1 119 ? 7.044 2.365 -10.033 1.00 90.19 119 ALA A N 1
ATOM 889 C CA . ALA A 1 119 ? 8.187 3.153 -10.483 1.00 90.19 119 ALA A CA 1
ATOM 890 C C . ALA A 1 119 ? 8.472 4.382 -9.599 1.00 90.19 119 ALA A C 1
ATOM 892 O O . ALA A 1 119 ? 9.635 4.774 -9.465 1.00 90.19 119 ALA A O 1
ATOM 893 N N . ARG A 1 120 ? 7.424 4.970 -8.999 1.00 87.44 120 ARG A N 1
ATOM 894 C CA . ARG A 1 120 ? 7.495 6.087 -8.043 1.00 87.44 120 ARG A CA 1
ATOM 895 C C . ARG A 1 120 ? 7.884 5.646 -6.627 1.00 87.44 120 ARG A C 1
ATOM 897 O O . ARG A 1 120 ? 8.567 6.421 -5.964 1.00 87.44 120 ARG A O 1
ATOM 904 N N . THR A 1 121 ? 7.566 4.426 -6.210 1.00 86.50 121 THR A N 1
ATOM 905 C CA . THR A 1 121 ? 7.870 3.934 -4.855 1.00 86.50 121 THR A CA 1
ATOM 906 C C . THR A 1 121 ? 9.267 3.325 -4.729 1.00 86.50 121 THR A C 1
ATOM 908 O O . THR A 1 121 ? 9.934 3.547 -3.728 1.00 86.50 121 THR A O 1
ATOM 911 N N . ILE A 1 122 ? 9.746 2.565 -5.722 1.00 83.69 122 ILE A N 1
ATOM 912 C CA . ILE A 1 122 ? 11.072 1.924 -5.631 1.00 83.69 122 ILE A CA 1
ATOM 913 C C . ILE A 1 122 ? 12.167 2.762 -6.307 1.00 83.69 122 ILE A C 1
ATOM 915 O O . ILE A 1 122 ? 11.921 3.359 -7.368 1.00 83.69 122 ILE A O 1
ATOM 919 N N . PRO A 1 123 ? 13.393 2.790 -5.747 1.00 71.12 123 PRO A N 1
ATOM 920 C CA . PRO A 1 123 ? 14.534 3.417 -6.386 1.00 71.12 123 PRO A CA 1
ATOM 921 C C . PRO A 1 123 ? 14.769 2.745 -7.733 1.00 71.12 123 PRO A C 1
ATOM 923 O O . PRO A 1 123 ? 14.909 1.527 -7.847 1.00 71.12 123 PRO A O 1
ATOM 926 N N . GLN A 1 124 ? 14.784 3.563 -8.777 1.00 65.88 124 GLN A N 1
ATOM 927 C CA . GLN A 1 124 ? 15.154 3.101 -10.101 1.00 65.88 124 GLN A CA 1
ATOM 928 C C . GLN A 1 124 ? 16.675 3.028 -10.142 1.00 65.88 124 GLN A C 1
ATOM 930 O O . GLN A 1 124 ? 17.343 3.995 -9.768 1.00 65.88 124 GLN A O 1
ATOM 935 N N . CYS A 1 125 ? 17.239 1.926 -10.641 1.00 50.81 125 CYS A N 1
ATOM 936 C CA . CYS A 1 125 ? 18.619 1.990 -11.104 1.00 50.81 125 CYS A CA 1
ATOM 937 C C . CYS A 1 125 ? 18.691 3.140 -12.117 1.00 50.81 125 CYS A C 1
ATOM 939 O O . CYS A 1 125 ? 17.882 3.143 -13.053 1.00 50.81 125 CYS A O 1
ATOM 941 N N . PRO A 1 126 ? 19.605 4.118 -11.961 1.00 53.25 126 PRO A N 1
ATOM 942 C CA . PRO A 1 126 ? 19.753 5.151 -12.967 1.00 53.25 126 PRO A CA 1
ATOM 943 C C . PRO A 1 126 ? 19.982 4.434 -14.290 1.00 53.25 126 PRO A C 1
ATOM 945 O O . PRO A 1 126 ? 20.849 3.556 -14.382 1.00 53.25 126 PRO A O 1
ATOM 948 N N . ALA A 1 127 ? 19.148 4.748 -15.287 1.00 46.72 127 ALA A N 1
ATOM 949 C CA . ALA A 1 127 ? 19.335 4.235 -16.630 1.00 46.72 127 ALA A CA 1
ATOM 950 C C . ALA A 1 127 ? 20.810 4.441 -16.958 1.00 46.72 127 ALA A C 1
ATOM 952 O O . ALA A 1 127 ? 21.299 5.568 -16.854 1.00 46.72 127 ALA A O 1
ATOM 953 N N . ARG A 1 128 ? 21.533 3.351 -17.252 1.00 41.00 128 ARG A N 1
ATOM 954 C CA . ARG A 1 128 ? 22.926 3.419 -17.690 1.00 41.00 128 ARG A CA 1
ATOM 955 C C . ARG A 1 128 ? 22.915 4.406 -18.843 1.00 41.00 128 ARG A C 1
ATOM 957 O O . ARG A 1 128 ? 22.409 4.073 -19.911 1.00 41.00 128 ARG A O 1
ATOM 964 N N . THR A 1 129 ? 23.365 5.633 -18.601 1.00 43.66 129 THR A N 1
ATOM 965 C CA . THR A 1 129 ? 23.401 6.651 -19.634 1.00 43.66 129 THR A CA 1
ATOM 966 C C . THR A 1 129 ? 24.334 6.079 -20.678 1.00 43.66 129 THR A C 1
ATOM 968 O O . THR A 1 129 ? 25.527 5.881 -20.440 1.00 43.66 129 THR A O 1
ATOM 971 N N . SER A 1 130 ? 23.766 5.668 -21.809 1.00 45.81 130 SER A N 1
ATOM 972 C CA . SER A 1 130 ? 24.533 5.327 -22.992 1.00 45.81 130 SER A CA 1
ATOM 973 C C . SER A 1 130 ? 25.274 6.602 -23.357 1.00 45.81 130 SER A C 1
ATOM 975 O O . SER A 1 130 ? 24.720 7.514 -23.968 1.00 45.81 130 SER A O 1
ATOM 977 N N . SER A 1 131 ? 26.507 6.694 -22.866 1.00 41.28 131 SER A N 1
ATOM 978 C CA . SER A 1 131 ? 27.450 7.731 -23.225 1.00 41.28 131 SER A CA 1
ATOM 979 C C . SER A 1 131 ? 27.726 7.528 -24.705 1.00 41.28 131 SER A C 1
ATOM 981 O O . SER A 1 131 ? 28.490 6.646 -25.094 1.00 41.28 131 SER A O 1
ATOM 983 N N . THR A 1 132 ? 26.996 8.261 -25.542 1.00 49.59 132 THR A N 1
ATOM 984 C CA . THR A 1 132 ? 27.330 8.395 -26.955 1.00 49.59 132 THR A CA 1
ATOM 985 C C . THR A 1 132 ? 28.720 9.029 -26.985 1.00 49.59 132 THR A C 1
ATOM 987 O O . THR A 1 132 ? 28.856 10.155 -26.499 1.00 49.59 132 THR A O 1
ATOM 990 N N . PRO A 1 133 ? 29.771 8.336 -27.464 1.00 50.47 133 PRO A N 1
ATOM 991 C CA . PRO A 1 133 ? 31.079 8.961 -27.554 1.00 50.47 133 PRO A CA 1
ATOM 992 C C . PRO A 1 133 ? 30.985 10.138 -28.536 1.00 50.47 133 PRO A C 1
ATOM 994 O O . PRO A 1 133 ? 30.277 10.027 -29.543 1.00 50.47 133 PRO A O 1
ATOM 997 N N . PRO A 1 134 ? 31.662 11.269 -28.270 1.00 55.50 134 PRO A N 1
ATOM 998 C CA . PRO A 1 134 ? 31.677 12.374 -29.216 1.00 55.50 134 PRO A CA 1
ATOM 999 C C . PRO A 1 134 ? 32.278 11.890 -30.541 1.00 55.50 134 PRO A C 1
ATOM 1001 O O . PRO A 1 134 ? 33.350 11.280 -30.560 1.00 55.50 134 PRO A O 1
ATOM 1004 N N . SER A 1 135 ? 31.563 12.126 -31.645 1.00 61.03 135 SER A N 1
ATOM 1005 C CA . SER A 1 135 ? 32.102 11.930 -32.991 1.00 61.03 135 SER A CA 1
ATOM 1006 C C . SER A 1 135 ? 33.358 12.787 -33.164 1.00 61.03 135 SER A C 1
ATOM 1008 O O . SER A 1 135 ? 33.376 13.944 -32.744 1.00 61.03 135 SER A O 1
ATOM 1010 N N . SER A 1 136 ? 34.403 12.160 -33.711 1.00 68.38 136 SER A N 1
ATOM 1011 C CA . SER A 1 136 ? 35.742 12.725 -33.931 1.00 68.38 136 SER A CA 1
ATOM 1012 C C . SER A 1 136 ? 35.767 13.923 -34.871 1.00 68.38 136 SER A C 1
ATOM 1014 O O . SER A 1 136 ? 34.905 13.979 -35.777 1.00 68.38 136 SER A O 1
#